Protein AF-Q8E9S9-F1 (afdb_monomer_lite)

Radius of gyration: 15.47 Å; chains: 1; bounding box: 50×34×35 Å

pLDDT: mean 82.13, std 14.07, range [38.91, 96.0]

Sequence (155 aa):
MRRSSPEPREGYDWKLWIDEMDQEGDRRVFLFYAQKNDDVDAAELRFLCLASEGEVYAAVRVVDDNLYNEVDLSSQNEKLTLKASSSDRMVSSEPFTSNSTFMQDFAKSGWLQLNVTQNMEGISDGFMVEMAISTPEGMQAIADFVNNCNPGDMK

Organism: Shewanella oneidensis (strain ATCC 700550 / JCM 31522 / CIP 106686 / LMG 19005 / NCIMB 14063 / MR-1) (NCBI:txid211586)

Foldseek 3Di:
DFDAADDADPQKFWDWDWDCDPPDRFIKIKIFIDGPPDDPVPGQWIWIARLVVLWIKIKGAQPDPQQQQWKWKDFGHDIFIWGDDPDHRMTMGDIDHLPDPRNVSCLVRQKIKIWTFRPDPPDTDIDIDIHHHPDPNRSVNSVVRSQSSPNVNPD

Structure (mmCIF, N/CA/C/O backbone):
data_AF-Q8E9S9-F1
#
_entry.id   AF-Q8E9S9-F1
#
loop_
_atom_site.group_PDB
_atom_site.id
_atom_site.type_symbol
_atom_site.label_atom_id
_atom_site.label_alt_id
_atom_site.label_comp_id
_atom_site.label_asym_id
_atom_site.label_entity_id
_atom_site.label_seq_id
_atom_site.pdbx_PDB_ins_code
_atom_site.Cartn_x
_atom_site.Cartn_y
_atom_site.Cartn_z
_atom_site.occupancy
_atom_site.B_iso_or_equiv
_atom_site.auth_seq_id
_atom_site.auth_comp_id
_atom_site.auth_asym_id
_atom_site.auth_atom_id
_atom_site.pdbx_PDB_model_num
ATOM 1 N N . MET A 1 1 ? 17.148 7.618 11.908 1.00 45.72 1 MET A N 1
ATOM 2 C CA . MET A 1 1 ? 16.680 8.958 11.487 1.00 45.72 1 MET A CA 1
ATOM 3 C C . MET A 1 1 ? 15.298 8.765 10.889 1.00 45.72 1 MET A C 1
ATOM 5 O O . MET A 1 1 ? 15.174 7.869 10.069 1.00 45.72 1 MET A O 1
ATOM 9 N N . ARG A 1 2 ? 14.267 9.507 11.321 1.00 54.16 2 ARG A N 1
ATOM 10 C CA . ARG A 1 2 ? 12.955 9.449 10.650 1.00 54.16 2 ARG A CA 1
ATOM 11 C C . ARG A 1 2 ? 13.119 10.055 9.258 1.00 54.16 2 ARG A C 1
ATOM 13 O O . ARG A 1 2 ? 13.607 11.180 9.161 1.00 54.16 2 ARG A O 1
ATOM 20 N N . ARG A 1 3 ? 12.785 9.303 8.213 1.00 66.31 3 ARG A N 1
ATOM 21 C CA . ARG A 1 3 ? 12.800 9.812 6.840 1.00 66.31 3 ARG A CA 1
ATOM 22 C C . ARG A 1 3 ? 11.634 10.793 6.690 1.00 66.31 3 ARG A C 1
ATOM 24 O O . ARG A 1 3 ? 10.561 10.560 7.243 1.00 66.31 3 ARG A O 1
ATOM 31 N N . SER A 1 4 ? 11.862 11.924 6.032 1.00 74.75 4 SER A N 1
ATOM 32 C CA . SER A 1 4 ? 10.776 12.843 5.685 1.00 74.75 4 SER A CA 1
ATOM 33 C C . SER A 1 4 ? 9.880 12.197 4.632 1.00 74.75 4 SER A C 1
ATOM 35 O O . SER A 1 4 ? 10.370 11.404 3.830 1.00 74.75 4 SER A O 1
ATOM 37 N N . SER A 1 5 ? 8.588 12.540 4.639 1.00 83.19 5 SER A N 1
ATOM 38 C CA . SER A 1 5 ? 7.682 12.149 3.554 1.00 83.19 5 SER A CA 1
ATOM 39 C C . SER A 1 5 ? 8.272 12.591 2.212 1.00 83.19 5 SER A C 1
ATOM 41 O O . SER A 1 5 ? 8.770 13.721 2.143 1.00 83.19 5 SER A O 1
ATOM 43 N N . PRO A 1 6 ? 8.227 11.743 1.173 1.00 89.69 6 PRO A N 1
ATOM 44 C CA . PRO A 1 6 ? 8.573 12.164 -0.175 1.00 89.69 6 PRO A CA 1
ATOM 45 C C . PRO A 1 6 ? 7.582 13.219 -0.682 1.00 89.69 6 PRO A C 1
ATOM 47 O O . PRO A 1 6 ? 6.483 13.373 -0.132 1.00 89.69 6 PRO A O 1
ATOM 50 N N . GLU A 1 7 ? 7.983 13.959 -1.716 1.00 91.31 7 GLU A N 1
ATOM 51 C CA . GLU A 1 7 ? 7.080 14.882 -2.404 1.00 91.31 7 GLU A CA 1
ATOM 52 C C . GLU A 1 7 ? 6.001 14.084 -3.156 1.00 91.31 7 GLU A C 1
ATOM 54 O O . GLU A 1 7 ? 6.330 13.103 -3.831 1.00 91.31 7 GLU A O 1
ATOM 59 N N . PRO A 1 8 ? 4.716 14.466 -3.058 1.00 91.75 8 PRO A N 1
ATOM 60 C CA . PRO A 1 8 ? 3.658 13.767 -3.774 1.00 91.75 8 PRO A CA 1
ATOM 61 C C . PRO A 1 8 ? 3.823 13.897 -5.291 1.00 91.75 8 PRO A C 1
ATOM 63 O O . PRO A 1 8 ? 4.175 14.958 -5.813 1.00 91.75 8 PRO A O 1
ATOM 66 N N . ARG A 1 9 ? 3.542 12.814 -6.021 1.00 90.50 9 ARG A N 1
ATOM 67 C CA . ARG A 1 9 ? 3.612 12.805 -7.486 1.00 90.50 9 ARG A CA 1
ATOM 68 C C . ARG A 1 9 ? 2.361 13.467 -8.062 1.00 90.50 9 ARG A C 1
ATOM 70 O O . ARG A 1 9 ? 1.246 13.048 -7.764 1.00 90.50 9 ARG A O 1
ATOM 77 N N . GLU A 1 10 ? 2.545 14.456 -8.936 1.00 89.44 10 GLU A N 1
ATOM 78 C CA . GLU A 1 10 ? 1.432 15.187 -9.551 1.00 89.44 10 GLU A CA 1
ATOM 79 C C . GLU A 1 10 ? 0.410 14.238 -10.200 1.00 89.44 10 GLU A C 1
ATOM 81 O O . GLU A 1 10 ? 0.757 13.377 -11.010 1.00 89.44 10 GLU A O 1
ATOM 86 N N . GLY A 1 11 ? -0.862 14.406 -9.830 1.00 89.50 11 GLY A N 1
ATOM 87 C CA . GLY A 1 11 ? -1.989 13.657 -10.386 1.00 89.50 11 GLY A CA 1
ATOM 88 C C . GLY A 1 11 ? -2.225 12.266 -9.789 1.00 89.50 11 GLY A C 1
ATOM 89 O O . GLY A 1 11 ? -3.275 11.690 -10.081 1.00 89.50 11 GLY A O 1
ATOM 90 N N . TYR A 1 12 ? -1.312 11.756 -8.956 1.00 92.12 12 TYR A N 1
ATOM 91 C CA . TYR A 1 12 ? -1.437 10.465 -8.277 1.00 92.12 12 TYR A CA 1
ATOM 92 C C . TYR A 1 12 ? -1.915 10.626 -6.835 1.00 92.12 12 TYR A C 1
ATOM 94 O O . TYR A 1 12 ? -1.522 11.564 -6.137 1.00 92.12 12 TYR A O 1
ATOM 102 N N . ASP A 1 13 ? -2.732 9.677 -6.383 1.00 94.44 13 ASP A N 1
ATOM 103 C CA . ASP A 1 13 ? -3.095 9.559 -4.975 1.00 94.44 13 ASP A CA 1
ATOM 104 C C . ASP A 1 13 ? -3.540 8.139 -4.602 1.00 94.44 13 ASP A C 1
ATOM 106 O O . ASP A 1 13 ? -3.723 7.273 -5.465 1.00 94.44 13 ASP A O 1
ATOM 110 N N . TRP A 1 14 ? -3.739 7.921 -3.303 1.00 95.00 14 TRP A N 1
ATOM 111 C CA . TRP A 1 14 ? -4.374 6.729 -2.759 1.00 95.00 14 TRP A CA 1
ATOM 112 C C . TRP A 1 14 ? -5.882 6.753 -2.988 1.00 95.00 14 TRP A C 1
ATOM 114 O O . TRP A 1 14 ? -6.559 7.754 -2.755 1.00 95.00 14 TRP A O 1
ATOM 124 N N . LYS A 1 15 ? -6.418 5.622 -3.431 1.00 95.25 15 LYS A N 1
ATOM 125 C CA . LYS A 1 15 ? -7.834 5.439 -3.736 1.00 95.25 15 LYS A CA 1
ATOM 126 C C . LYS A 1 15 ? -8.354 4.163 -3.105 1.00 95.25 15 LYS A C 1
ATOM 128 O O . LYS A 1 15 ? -7.648 3.159 -3.059 1.00 95.25 15 LYS A O 1
ATOM 133 N N . LEU A 1 16 ? -9.611 4.212 -2.677 1.00 94.12 16 LEU A N 1
ATOM 134 C CA . LEU A 1 16 ? -10.340 3.070 -2.150 1.00 94.12 16 LEU A CA 1
ATOM 135 C C . LEU A 1 16 ? -11.362 2.592 -3.182 1.00 94.12 16 LEU A C 1
ATOM 137 O O . LEU A 1 16 ? -12.102 3.397 -3.750 1.00 94.12 16 LEU A O 1
ATOM 141 N N . TRP A 1 17 ? -11.440 1.285 -3.379 1.00 93.56 17 TRP A N 1
ATOM 142 C CA . TRP A 1 17 ? -12.547 0.641 -4.072 1.00 93.56 17 TRP A CA 1
ATOM 143 C C . TRP A 1 17 ? -13.036 -0.543 -3.244 1.00 93.56 17 TRP A C 1
ATOM 145 O O . TRP A 1 17 ? -12.244 -1.258 -2.637 1.00 93.56 17 TRP A O 1
ATOM 155 N N . ILE A 1 18 ? -14.350 -0.718 -3.182 1.00 90.75 18 ILE A N 1
ATOM 156 C CA . ILE A 1 18 ? -14.987 -1.783 -2.416 1.00 90.75 18 ILE A CA 1
ATOM 157 C C . ILE A 1 18 ? -15.859 -2.567 -3.382 1.00 90.75 18 ILE A C 1
ATOM 159 O O . ILE A 1 18 ? -16.743 -1.995 -4.019 1.00 90.75 18 ILE A O 1
ATOM 163 N N . ASP A 1 19 ? -15.590 -3.862 -3.466 1.00 88.75 19 ASP A N 1
ATOM 164 C CA . ASP A 1 19 ? -16.397 -4.822 -4.202 1.00 88.75 19 ASP A CA 1
ATOM 165 C C . ASP A 1 19 ? -17.272 -5.582 -3.201 1.00 88.75 19 ASP A C 1
ATOM 167 O O . ASP A 1 19 ? -16.786 -6.361 -2.369 1.00 88.75 19 ASP A O 1
ATOM 171 N N . GLU A 1 20 ? -18.566 -5.275 -3.227 1.00 80.31 20 GLU A N 1
ATOM 172 C CA . GLU A 1 20 ? -19.578 -5.917 -2.395 1.00 80.31 20 GLU A CA 1
ATOM 173 C C . GLU A 1 20 ? -20.168 -7.081 -3.196 1.00 80.31 20 GLU A C 1
ATOM 175 O O . GLU A 1 20 ? -21.042 -6.897 -4.041 1.00 80.31 20 GLU A O 1
ATOM 180 N N . MET A 1 21 ? -19.649 -8.293 -2.971 1.00 70.25 21 MET A N 1
ATOM 181 C CA . MET A 1 21 ? -20.155 -9.484 -3.649 1.00 70.25 21 MET A CA 1
ATOM 182 C C . MET A 1 21 ? -21.458 -9.966 -2.988 1.00 70.25 21 MET A C 1
ATOM 184 O O . MET A 1 21 ? -21.468 -10.399 -1.836 1.00 70.25 21 MET A O 1
ATOM 188 N N . ASP A 1 22 ? -22.555 -9.947 -3.752 1.00 55.78 22 ASP A N 1
ATOM 189 C CA . ASP A 1 22 ? -23.931 -10.204 -3.287 1.00 55.78 22 ASP A CA 1
ATOM 190 C C . ASP A 1 22 ? -24.201 -11.602 -2.684 1.00 55.78 22 ASP A C 1
ATOM 192 O O . ASP A 1 22 ? -25.256 -11.801 -2.080 1.00 55.78 22 ASP A O 1
ATOM 196 N N . GLN A 1 23 ? -23.323 -12.602 -2.859 1.00 53.94 23 GLN A N 1
ATOM 197 C CA . GLN A 1 23 ? -23.687 -14.007 -2.590 1.00 53.94 23 GLN A CA 1
ATOM 198 C C . GLN A 1 23 ? -23.010 -14.687 -1.395 1.00 53.94 23 GLN A C 1
ATOM 200 O O . GLN A 1 23 ? -23.553 -15.679 -0.913 1.00 53.94 23 GLN A O 1
ATOM 205 N N . GLU A 1 24 ? -21.896 -14.175 -0.867 1.00 55.28 24 GLU A N 1
ATOM 206 C CA . GLU A 1 24 ? -21.141 -14.889 0.187 1.00 55.28 24 GLU A CA 1
ATOM 207 C C . GLU A 1 24 ? -20.800 -14.026 1.408 1.00 55.28 24 GLU A C 1
ATOM 209 O O . GLU A 1 24 ? -20.256 -14.525 2.387 1.00 55.28 24 GLU A O 1
ATOM 214 N N . GLY A 1 25 ? -21.160 -12.737 1.399 1.00 57.84 25 GLY A N 1
ATOM 215 C CA . GLY A 1 25 ? -20.778 -11.809 2.471 1.00 57.84 25 GLY A CA 1
ATOM 216 C C . GLY A 1 25 ? -19.286 -11.455 2.470 1.00 57.84 25 GLY A C 1
ATOM 217 O O . GLY A 1 25 ? -18.844 -10.677 3.316 1.00 57.84 25 GLY A O 1
ATOM 218 N N . ASP A 1 26 ? -18.528 -11.972 1.502 1.00 70.56 26 ASP A N 1
ATOM 219 C CA . ASP A 1 26 ? -17.130 -11.639 1.289 1.00 70.56 26 ASP A CA 1
ATOM 220 C C . ASP A 1 26 ? -17.020 -10.284 0.600 1.00 70.56 26 ASP A C 1
ATOM 222 O O . ASP A 1 26 ? -17.232 -10.116 -0.602 1.00 70.56 26 ASP A O 1
ATOM 226 N N . ARG A 1 27 ? -16.686 -9.286 1.410 1.00 82.88 27 ARG A N 1
ATOM 227 C CA . ARG A 1 27 ? -16.401 -7.933 0.956 1.00 82.88 27 ARG A CA 1
ATOM 228 C C . ARG A 1 27 ? -14.914 -7.810 0.658 1.00 82.88 27 ARG A C 1
ATOM 230 O O . ARG A 1 27 ? -14.086 -8.017 1.549 1.00 82.88 27 ARG A O 1
ATOM 237 N N . ARG A 1 28 ? -14.577 -7.440 -0.578 1.00 89.81 28 ARG A N 1
ATOM 238 C CA . ARG A 1 28 ? -13.190 -7.184 -0.985 1.00 89.81 28 ARG A CA 1
ATOM 239 C C . ARG A 1 28 ? -12.935 -5.692 -0.973 1.00 89.81 28 ARG A C 1
ATOM 241 O O . ARG A 1 28 ? -13.636 -4.920 -1.625 1.00 89.81 28 ARG A O 1
ATOM 248 N N . VAL A 1 29 ? -11.927 -5.287 -0.222 1.00 92.62 29 VAL A N 1
ATOM 249 C CA . VAL A 1 29 ? -11.546 -3.885 -0.075 1.00 92.62 29 VAL A CA 1
ATOM 250 C C . VAL A 1 29 ? -10.198 -3.707 -0.750 1.00 92.62 29 VAL A C 1
ATOM 252 O O . VAL A 1 29 ? -9.248 -4.427 -0.447 1.00 92.62 29 VAL A O 1
ATOM 255 N N . PHE A 1 30 ? -10.119 -2.755 -1.669 1.00 94.31 30 PHE A N 1
ATOM 256 C CA . PHE A 1 30 ? -8.919 -2.443 -2.424 1.00 94.31 30 PHE A CA 1
ATOM 257 C C . PHE A 1 30 ? -8.443 -1.036 -2.092 1.00 94.31 30 PHE A C 1
ATOM 259 O O . PHE A 1 30 ? -9.207 -0.079 -2.200 1.00 94.31 30 PHE A O 1
ATOM 266 N N . LEU A 1 31 ? -7.167 -0.908 -1.747 1.00 96.00 31 LEU A N 1
ATOM 267 C CA . LEU A 1 31 ? -6.469 0.371 -1.646 1.00 96.00 31 LEU A CA 1
ATOM 268 C C . LEU A 1 31 ? -5.355 0.393 -2.684 1.00 96.00 31 LEU A C 1
ATOM 270 O O . LEU A 1 31 ? -4.509 -0.495 -2.697 1.00 96.00 31 LEU A O 1
ATOM 274 N N . PHE A 1 32 ? -5.339 1.389 -3.558 1.00 95.00 32 PHE A N 1
ATOM 275 C CA . PHE A 1 32 ? -4.403 1.428 -4.679 1.00 95.00 32 PHE A CA 1
ATOM 276 C C . PHE A 1 32 ? -3.905 2.844 -4.950 1.00 95.00 32 PHE A C 1
ATOM 278 O O . PHE A 1 32 ? -4.587 3.821 -4.643 1.00 95.00 32 PHE A O 1
ATOM 285 N N . TYR A 1 33 ? -2.698 2.944 -5.505 1.00 92.81 33 TYR A N 1
ATOM 286 C CA . TYR A 1 33 ? -2.070 4.216 -5.856 1.00 92.81 33 TYR A CA 1
ATOM 287 C C . TYR A 1 33 ? -2.130 4.418 -7.367 1.00 92.81 33 TYR A C 1
ATOM 289 O O . TYR A 1 33 ? -1.525 3.651 -8.120 1.00 92.81 33 TYR A O 1
ATOM 297 N N . ALA A 1 34 ? -2.881 5.419 -7.824 1.00 91.06 34 ALA A N 1
ATOM 298 C CA . ALA A 1 34 ? -3.115 5.620 -9.253 1.00 91.06 34 ALA A CA 1
ATOM 299 C C . ALA A 1 34 ? -3.478 7.071 -9.591 1.00 91.06 34 ALA A C 1
ATOM 301 O O . ALA A 1 34 ? -3.758 7.879 -8.698 1.00 91.06 34 ALA A O 1
ATOM 302 N N . GLN A 1 35 ? -3.498 7.415 -10.884 1.00 90.44 35 GLN A N 1
ATOM 303 C CA . GLN A 1 35 ? -3.951 8.741 -11.297 1.00 90.44 35 GLN A CA 1
ATOM 304 C C . GLN A 1 35 ? -5.454 8.901 -11.099 1.00 90.44 35 GLN A C 1
ATOM 306 O O . GLN A 1 35 ? -6.207 7.928 -11.049 1.00 90.44 35 GLN A O 1
ATOM 311 N N . LYS A 1 36 ? -5.930 10.150 -11.055 1.00 79.44 36 LYS A N 1
ATOM 312 C CA . LYS A 1 36 ? -7.350 10.491 -10.851 1.00 79.44 36 LYS A CA 1
ATOM 313 C C . LYS A 1 36 ? -8.339 9.701 -11.725 1.00 79.44 36 LYS A C 1
ATOM 315 O O . LYS A 1 36 ? -9.402 9.352 -11.218 1.00 79.44 36 LYS A O 1
ATOM 320 N N . ASN A 1 37 ? -7.991 9.370 -12.968 1.00 81.12 37 ASN A N 1
ATOM 321 C CA . ASN A 1 37 ? -8.888 8.680 -13.906 1.00 81.12 37 ASN A CA 1
ATOM 322 C C . ASN A 1 37 ? -8.606 7.177 -14.072 1.00 81.12 37 ASN A C 1
ATOM 324 O O . ASN A 1 37 ? -9.323 6.523 -14.822 1.00 81.12 37 ASN A O 1
ATOM 328 N N . ASP A 1 38 ? -7.598 6.645 -13.383 1.00 86.06 38 ASP A N 1
ATOM 329 C CA . ASP A 1 38 ? -7.256 5.224 -13.429 1.00 86.06 38 ASP A CA 1
ATOM 330 C C . ASP A 1 38 ? -8.188 4.408 -12.519 1.00 86.06 38 ASP A C 1
ATOM 332 O O . 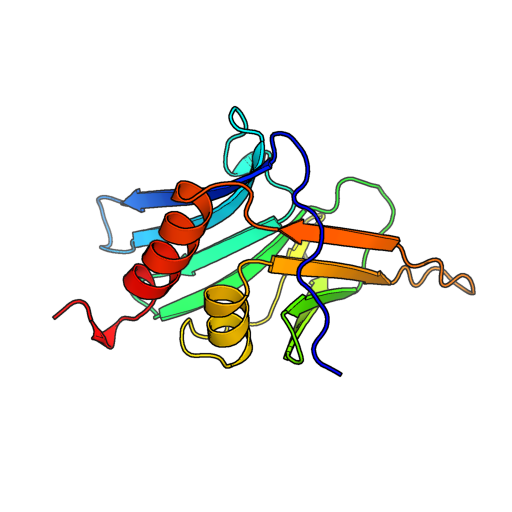ASP A 1 38 ? -8.613 4.884 -11.451 1.00 86.06 38 ASP A O 1
ATOM 336 N N . ASP A 1 39 ? -8.480 3.180 -12.948 1.00 82.12 39 ASP A N 1
ATOM 337 C CA . ASP A 1 39 ? -9.180 2.160 -12.170 1.00 82.12 39 ASP A CA 1
ATOM 338 C C . ASP A 1 39 ? -8.199 1.260 -11.390 1.00 82.12 39 ASP A C 1
ATOM 340 O O . ASP A 1 39 ? -6.981 1.457 -11.402 1.00 82.12 39 ASP A O 1
ATOM 344 N N . VAL A 1 40 ? -8.745 0.283 -10.661 1.00 79.06 40 VAL A N 1
ATOM 345 C CA . VAL A 1 40 ? -7.963 -0.648 -9.833 1.00 79.06 40 VAL A CA 1
ATOM 346 C C . VAL A 1 40 ? -7.056 -1.574 -10.660 1.00 79.06 40 VAL A C 1
ATOM 348 O O . VAL A 1 40 ? -6.023 -2.020 -10.158 1.00 79.06 40 VAL A O 1
ATOM 351 N N . ASP A 1 41 ? -7.402 -1.849 -11.921 1.00 80.56 41 ASP A N 1
ATOM 352 C CA . ASP A 1 41 ? -6.660 -2.762 -12.803 1.00 80.56 41 ASP A CA 1
ATOM 353 C C . ASP A 1 41 ? -5.473 -2.073 -13.494 1.00 80.56 41 ASP A C 1
ATOM 355 O O . ASP A 1 41 ? -4.480 -2.719 -13.864 1.00 80.56 41 ASP A O 1
ATOM 359 N N . ALA A 1 42 ? -5.554 -0.751 -13.642 1.00 79.31 42 ALA A N 1
ATOM 360 C CA . ALA A 1 42 ? -4.463 0.097 -14.104 1.00 79.31 42 ALA A CA 1
ATOM 361 C C . ALA A 1 42 ? -3.407 0.380 -13.018 1.00 79.31 42 ALA A C 1
ATOM 363 O O . ALA A 1 42 ? -2.299 0.804 -13.350 1.00 79.31 42 ALA A O 1
ATOM 364 N N . ALA A 1 43 ? -3.716 0.141 -11.739 1.00 80.69 43 ALA A N 1
ATOM 365 C CA . ALA A 1 43 ? -2.818 0.468 -10.636 1.00 80.69 43 ALA A CA 1
ATOM 366 C C . ALA A 1 43 ? -1.557 -0.417 -10.600 1.00 80.69 43 ALA A C 1
ATOM 368 O O . ALA A 1 43 ? -1.618 -1.643 -10.714 1.00 80.69 43 ALA A O 1
ATOM 369 N N . GLU A 1 44 ? -0.400 0.213 -10.376 1.00 79.69 44 GLU A N 1
ATOM 370 C CA . GLU A 1 44 ? 0.886 -0.485 -10.232 1.00 79.69 44 GLU A CA 1
ATOM 371 C C . GLU A 1 44 ? 0.996 -1.209 -8.883 1.00 79.69 44 GLU A C 1
ATOM 373 O O . GLU A 1 44 ? 1.500 -2.328 -8.829 1.00 79.69 44 GLU A O 1
ATOM 378 N N . LEU A 1 45 ? 0.493 -0.596 -7.806 1.00 87.50 45 LEU A N 1
ATOM 379 C CA . LEU A 1 45 ? 0.459 -1.149 -6.451 1.00 87.50 45 LEU A CA 1
ATOM 380 C C . LEU A 1 45 ? -0.979 -1.172 -5.933 1.00 87.50 45 LEU A C 1
ATOM 382 O O . LEU A 1 45 ? -1.68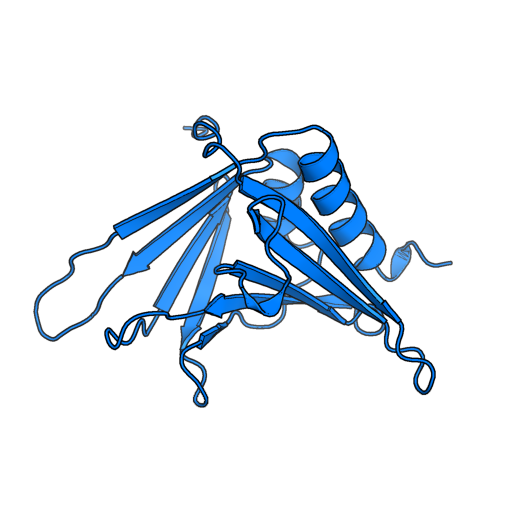2 -0.156 -5.976 1.00 87.50 45 LEU A O 1
ATOM 386 N N . ARG A 1 46 ? -1.372 -2.313 -5.363 1.00 91.62 46 ARG A N 1
ATOM 387 C CA . ARG A 1 46 ? -2.648 -2.486 -4.668 1.00 91.62 46 ARG A CA 1
ATOM 388 C C . ARG A 1 46 ? -2.495 -3.293 -3.385 1.00 91.62 46 ARG A C 1
ATOM 390 O O . ARG A 1 46 ? -1.721 -4.244 -3.319 1.00 91.62 46 ARG A O 1
ATOM 397 N N . PHE A 1 47 ? -3.300 -2.944 -2.398 1.00 93.75 47 PHE A N 1
ATOM 398 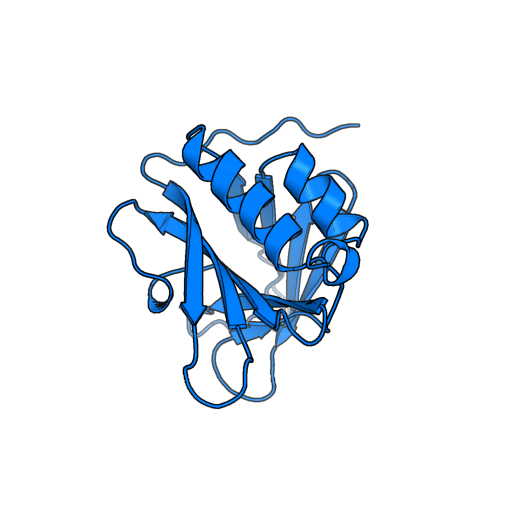C CA . PHE A 1 47 ? -3.614 -3.766 -1.247 1.00 93.75 47 PHE A CA 1
ATOM 399 C C . PHE A 1 47 ? -5.014 -4.333 -1.441 1.00 93.75 47 PHE A C 1
ATOM 401 O O . PHE A 1 47 ? -5.938 -3.585 -1.751 1.00 93.75 47 PHE A O 1
ATOM 408 N N . LEU A 1 48 ? -5.159 -5.640 -1.267 1.00 93.06 48 LEU A N 1
ATOM 409 C CA . LEU A 1 48 ? -6.435 -6.336 -1.184 1.00 93.06 48 LEU A CA 1
ATOM 410 C C . LEU A 1 48 ? -6.645 -6.758 0.258 1.00 93.06 48 LEU A C 1
ATOM 412 O O . LEU A 1 48 ? -5.728 -7.237 0.914 1.00 93.06 48 LEU A O 1
ATOM 416 N N . CYS A 1 49 ? -7.869 -6.621 0.720 1.00 91.50 49 CYS A N 1
ATOM 417 C CA . CYS A 1 49 ? -8.302 -7.104 2.003 1.00 91.50 49 CYS A CA 1
ATOM 418 C C . CYS A 1 49 ? -9.599 -7.886 1.850 1.00 91.50 49 CYS A C 1
ATOM 420 O O . CYS A 1 49 ? -10.561 -7.406 1.243 1.00 91.50 49 CYS A O 1
ATOM 422 N N . LEU A 1 50 ? -9.591 -9.099 2.392 1.00 87.38 50 LEU A N 1
ATOM 423 C CA . LEU A 1 50 ? -10.766 -9.952 2.499 1.00 87.38 50 LEU A CA 1
ATOM 424 C C . LEU A 1 50 ? -11.383 -9.674 3.870 1.00 87.38 50 LEU A C 1
ATOM 426 O O . LEU A 1 50 ? -10.886 -10.147 4.892 1.00 87.38 50 LEU A O 1
ATOM 430 N N . ALA A 1 51 ? -12.416 -8.825 3.914 1.00 76.31 51 ALA A N 1
ATOM 431 C CA . ALA A 1 51 ? -12.909 -8.253 5.172 1.00 76.31 51 ALA A CA 1
ATOM 432 C C . ALA A 1 51 ? -13.407 -9.315 6.172 1.00 76.31 51 ALA A C 1
ATOM 434 O O . ALA A 1 51 ? -13.296 -9.121 7.382 1.00 76.31 51 ALA A O 1
ATOM 435 N N . SER A 1 52 ? -13.916 -10.444 5.672 1.00 74.19 52 SER A N 1
ATOM 436 C CA . SER A 1 52 ? -14.351 -11.597 6.468 1.00 74.19 52 SER A CA 1
ATOM 437 C C . SER A 1 52 ? -13.199 -12.304 7.192 1.00 74.19 52 SER A C 1
ATOM 439 O O . SER A 1 52 ? -13.398 -12.833 8.286 1.00 74.19 52 SER A O 1
ATOM 441 N N . GLU A 1 53 ? -11.992 -12.269 6.626 1.00 79.31 53 GLU A N 1
ATOM 442 C CA . GLU A 1 53 ? -10.797 -12.937 7.157 1.00 79.31 53 GLU A CA 1
ATOM 443 C C . GLU A 1 53 ? -9.881 -11.967 7.922 1.00 79.31 53 GLU A C 1
ATOM 445 O O . GLU A 1 53 ? -9.088 -12.381 8.767 1.00 79.31 53 GLU A O 1
ATOM 450 N N . GLY A 1 54 ? -10.000 -10.658 7.665 1.00 81.12 54 GLY A N 1
ATOM 451 C CA . GLY A 1 54 ? -9.107 -9.636 8.226 1.00 81.12 54 GLY A CA 1
ATOM 452 C C . GLY A 1 54 ? -7.677 -9.717 7.680 1.00 81.12 54 GLY A C 1
ATOM 453 O O . GLY A 1 54 ? -6.759 -9.110 8.243 1.00 81.12 54 GLY A O 1
ATOM 454 N N . GLU A 1 55 ? -7.491 -10.474 6.600 1.00 90.12 55 GLU A N 1
ATOM 455 C CA . GLU A 1 55 ? -6.221 -10.652 5.915 1.00 90.12 55 GLU A CA 1
ATOM 456 C C . GLU A 1 55 ? -6.053 -9.603 4.819 1.00 90.12 55 GLU A C 1
ATOM 458 O O . GLU A 1 55 ? -6.945 -9.347 4.008 1.00 90.12 55 GLU A O 1
ATOM 463 N N . VAL A 1 56 ? -4.872 -8.999 4.813 1.00 92.50 56 VAL A N 1
ATOM 464 C CA . VAL A 1 56 ? -4.406 -8.010 3.856 1.00 92.50 56 VAL A CA 1
ATOM 465 C C . VAL A 1 56 ? -3.275 -8.619 3.038 1.00 92.50 56 VAL A C 1
ATOM 467 O O . VAL A 1 56 ? -2.352 -9.235 3.570 1.00 92.50 56 VAL A O 1
ATOM 470 N N . TYR A 1 57 ? -3.332 -8.379 1.737 1.00 93.25 57 TYR A N 1
ATOM 471 C CA . TYR A 1 57 ? -2.359 -8.798 0.745 1.00 93.25 57 TYR A CA 1
ATOM 472 C C . TYR A 1 57 ? -1.888 -7.565 -0.017 1.00 93.25 57 TYR A C 1
ATOM 474 O O . TYR A 1 57 ? -2.705 -6.815 -0.546 1.00 93.25 57 TYR A O 1
ATOM 482 N N . ALA A 1 58 ? -0.579 -7.350 -0.105 1.00 93.00 58 ALA A N 1
ATOM 483 C CA . ALA A 1 58 ? -0.002 -6.335 -0.981 1.00 93.00 58 ALA A CA 1
ATOM 484 C C . ALA A 1 58 ? 0.423 -6.991 -2.292 1.00 93.00 58 ALA A C 1
ATOM 486 O O . ALA A 1 58 ? 1.018 -8.068 -2.276 1.00 93.00 58 ALA A O 1
ATOM 487 N N . ALA A 1 59 ? 0.155 -6.344 -3.421 1.00 89.62 59 ALA A N 1
ATOM 488 C CA . ALA A 1 59 ? 0.563 -6.841 -4.722 1.00 89.62 59 ALA A CA 1
ATOM 489 C C . ALA A 1 59 ? 0.996 -5.710 -5.654 1.00 89.62 59 ALA A C 1
ATOM 491 O O . ALA A 1 59 ? 0.356 -4.659 -5.719 1.00 89.62 59 ALA A O 1
ATOM 492 N N . VAL A 1 60 ? 2.067 -5.961 -6.405 1.00 86.25 60 VAL A N 1
ATOM 493 C CA . VAL A 1 60 ? 2.607 -5.040 -7.407 1.00 86.25 60 VAL A CA 1
ATOM 494 C C . VAL A 1 60 ? 2.565 -5.709 -8.770 1.00 86.25 60 VAL A C 1
ATOM 496 O O . VAL A 1 60 ? 3.012 -6.850 -8.935 1.00 86.25 60 VAL A O 1
ATOM 499 N N . ARG A 1 61 ? 2.033 -4.986 -9.754 1.00 79.88 61 ARG A N 1
ATOM 500 C CA . ARG A 1 61 ? 2.040 -5.406 -11.152 1.00 79.88 61 ARG A CA 1
ATOM 501 C C . ARG A 1 61 ? 3.425 -5.173 -11.750 1.00 79.88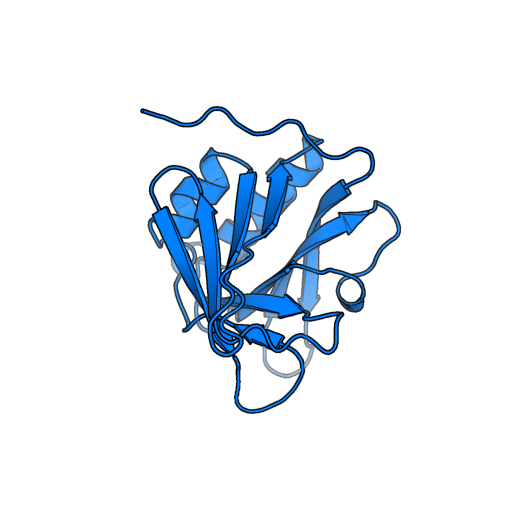 61 ARG A C 1
ATOM 503 O O . ARG A 1 61 ? 3.956 -4.068 -11.712 1.00 79.88 61 ARG A O 1
ATOM 510 N N . VAL A 1 62 ? 3.988 -6.212 -12.357 1.00 71.06 62 VAL A N 1
ATOM 511 C CA . VAL A 1 62 ? 5.262 -6.150 -13.078 1.00 71.06 62 VAL A CA 1
ATOM 512 C C . VAL A 1 62 ? 4.961 -5.842 -14.545 1.00 71.06 62 VAL A C 1
ATOM 514 O O . VAL A 1 62 ? 4.415 -6.673 -15.270 1.00 71.06 62 VAL A O 1
ATOM 517 N N . VAL A 1 63 ? 5.228 -4.605 -14.968 1.00 59.56 63 VAL A N 1
ATOM 518 C CA . VAL A 1 63 ? 4.846 -4.113 -16.308 1.00 59.56 63 VAL A CA 1
ATOM 519 C C . VAL A 1 63 ? 5.872 -4.503 -17.384 1.00 59.56 63 VAL A C 1
ATOM 521 O O . VAL A 1 63 ? 5.521 -4.573 -18.559 1.00 59.56 63 VAL A O 1
ATOM 524 N N . ASP A 1 64 ? 7.104 -4.831 -16.992 1.00 60.91 64 ASP A N 1
ATOM 525 C CA . ASP A 1 64 ? 8.214 -5.115 -17.907 1.00 60.91 64 ASP A CA 1
ATOM 526 C C . ASP A 1 64 ? 8.636 -6.598 -17.875 1.00 60.91 64 ASP A C 1
ATOM 528 O O . ASP A 1 64 ? 8.408 -7.290 -16.883 1.00 60.91 64 ASP A O 1
ATOM 532 N N . ASP A 1 65 ? 9.279 -7.101 -18.935 1.00 53.91 65 ASP A N 1
ATOM 533 C CA . ASP A 1 65 ? 9.771 -8.499 -19.013 1.00 53.91 65 ASP A CA 1
ATOM 534 C C . ASP A 1 65 ? 10.939 -8.781 -18.036 1.00 53.91 65 ASP A C 1
ATOM 536 O O . ASP A 1 65 ? 11.421 -9.910 -17.907 1.00 53.91 65 ASP A O 1
ATOM 540 N N . ASN A 1 66 ? 11.375 -7.754 -17.306 1.00 54.09 66 ASN A N 1
ATOM 541 C CA . ASN A 1 66 ? 12.308 -7.865 -16.200 1.00 54.09 66 ASN A CA 1
ATOM 542 C C . ASN A 1 66 ? 11.600 -8.466 -14.979 1.00 54.09 66 ASN A C 1
ATOM 544 O O . ASN A 1 66 ? 10.946 -7.771 -14.204 1.00 54.09 66 ASN A O 1
ATOM 548 N N . LEU A 1 67 ? 11.748 -9.782 -14.825 1.00 55.91 67 LEU A N 1
ATOM 549 C CA . LEU A 1 67 ? 11.277 -10.576 -13.690 1.00 55.91 67 LEU A CA 1
ATOM 550 C C . LEU A 1 67 ? 11.780 -9.985 -12.361 1.00 55.91 67 LEU A C 1
ATOM 552 O O . LEU A 1 67 ? 12.921 -10.215 -11.953 1.00 55.91 67 LEU A O 1
ATOM 556 N N . TYR A 1 68 ? 10.935 -9.228 -11.661 1.00 65.50 68 TYR A N 1
ATOM 557 C CA . TYR A 1 68 ? 11.189 -8.899 -10.262 1.00 65.50 68 TYR A CA 1
ATOM 558 C C . TYR A 1 68 ? 10.908 -10.150 -9.434 1.00 65.50 68 TYR A C 1
ATOM 560 O O . TYR A 1 68 ? 9.762 -10.558 -9.276 1.00 65.50 68 TYR A O 1
ATOM 568 N N . ASN A 1 69 ? 11.961 -10.779 -8.920 1.00 73.25 69 ASN A N 1
ATOM 569 C CA . ASN A 1 69 ? 11.802 -11.927 -8.026 1.00 73.25 69 ASN A CA 1
ATOM 570 C C . ASN A 1 69 ? 11.365 -11.486 -6.624 1.00 73.25 69 ASN A C 1
ATOM 572 O O . ASN A 1 69 ? 10.697 -12.237 -5.914 1.00 73.25 69 ASN A O 1
ATOM 576 N N . GLU A 1 70 ? 11.747 -10.268 -6.236 1.00 81.19 70 GLU A N 1
ATOM 577 C CA . GLU A 1 70 ? 11.480 -9.699 -4.926 1.00 81.19 70 GLU A CA 1
ATOM 578 C C . GLU A 1 70 ? 11.409 -8.168 -5.009 1.00 81.19 70 GLU A C 1
ATOM 580 O O . GLU A 1 70 ? 12.179 -7.530 -5.734 1.00 81.19 70 GLU A O 1
ATOM 585 N N . VAL A 1 71 ? 10.476 -7.581 -4.265 1.00 86.69 71 VAL A N 1
ATOM 586 C CA . VAL A 1 71 ? 10.300 -6.134 -4.128 1.00 86.69 71 VAL A CA 1
ATOM 587 C C . VAL A 1 71 ? 10.046 -5.811 -2.665 1.00 86.69 71 VAL A C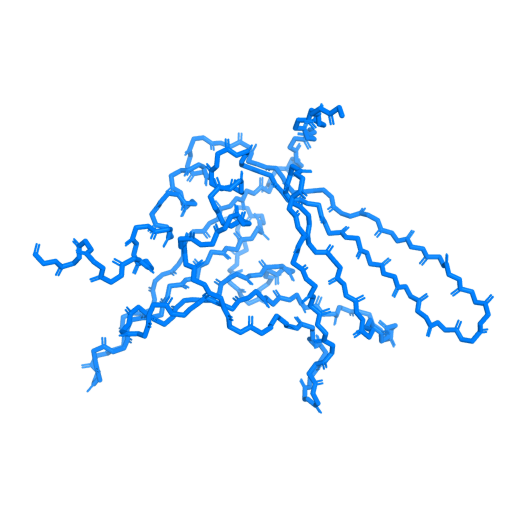 1
ATOM 589 O O . VAL A 1 71 ? 9.247 -6.474 -2.012 1.00 86.69 71 VAL A O 1
ATOM 592 N N . ASP A 1 72 ? 10.686 -4.768 -2.151 1.00 91.25 72 ASP A N 1
ATOM 593 C CA . ASP A 1 72 ? 10.455 -4.289 -0.792 1.00 91.25 72 ASP A CA 1
ATOM 594 C C . ASP A 1 72 ? 9.571 -3.038 -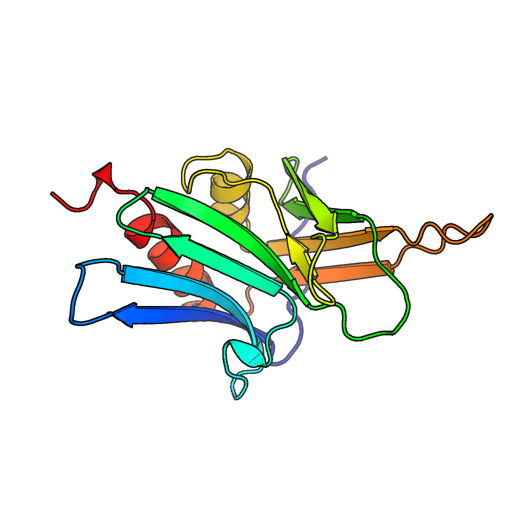0.813 1.00 91.25 72 ASP A C 1
ATOM 596 O O . ASP A 1 72 ? 9.932 -2.020 -1.406 1.00 91.25 72 ASP A O 1
ATOM 600 N N . LEU A 1 73 ? 8.434 -3.091 -0.122 1.00 92.50 73 LEU A N 1
ATOM 601 C CA . LEU A 1 73 ? 7.670 -1.909 0.261 1.00 92.50 73 LEU A CA 1
ATOM 602 C C . LEU A 1 73 ? 8.146 -1.434 1.630 1.00 92.50 73 LEU A C 1
ATOM 604 O O . LEU A 1 73 ? 8.176 -2.207 2.584 1.00 92.50 73 LEU A O 1
ATOM 608 N N . SER A 1 74 ? 8.461 -0.152 1.745 1.00 92.50 74 SER A N 1
ATOM 609 C CA . SER A 1 74 ? 8.901 0.457 2.997 1.00 92.50 74 SER A CA 1
ATOM 610 C C . SER A 1 74 ? 7.993 1.619 3.375 1.00 92.50 74 SER A C 1
ATOM 612 O O . SER A 1 74 ? 7.735 2.495 2.550 1.00 92.50 74 SER A O 1
ATOM 614 N N . SER A 1 75 ? 7.569 1.660 4.636 1.00 91.00 75 SER A N 1
ATOM 615 C CA . SER A 1 75 ? 6.979 2.843 5.271 1.00 91.00 75 SER A CA 1
ATOM 616 C C . SER A 1 75 ? 7.756 3.129 6.544 1.00 91.00 75 SER A C 1
ATOM 618 O O . SER A 1 75 ? 7.866 2.265 7.410 1.00 91.00 75 SER A O 1
ATOM 620 N N . GLN A 1 76 ? 8.291 4.341 6.682 1.00 88.19 76 GLN A N 1
ATOM 621 C CA . GLN A 1 76 ? 9.076 4.740 7.853 1.00 88.19 76 GLN A CA 1
ATOM 622 C C . GLN A 1 76 ? 10.234 3.767 8.159 1.00 88.19 76 GLN A C 1
ATOM 624 O O . GLN A 1 76 ? 11.248 3.804 7.462 1.00 88.19 76 GLN A O 1
ATOM 629 N N . ASN A 1 77 ? 10.109 2.946 9.212 1.00 87.12 77 ASN A N 1
ATOM 630 C CA . ASN A 1 77 ? 11.115 1.958 9.627 1.00 87.12 77 ASN A CA 1
ATOM 631 C C . ASN A 1 77 ? 10.681 0.512 9.347 1.00 87.12 77 ASN A C 1
ATOM 633 O O . ASN A 1 77 ? 11.445 -0.411 9.626 1.00 87.12 77 ASN A O 1
ATOM 637 N N . GLU A 1 78 ? 9.472 0.322 8.826 1.00 93.38 78 GLU A N 1
ATOM 638 C CA . GLU A 1 78 ? 8.889 -0.984 8.566 1.00 93.38 78 GLU A CA 1
ATOM 639 C C . GLU A 1 78 ? 9.041 -1.352 7.096 1.00 93.38 78 GLU A C 1
ATOM 641 O O . GLU A 1 78 ? 9.005 -0.497 6.203 1.00 93.38 78 GLU A O 1
ATOM 646 N N . LYS A 1 79 ? 9.194 -2.653 6.857 1.00 92.81 79 LYS A N 1
ATOM 647 C CA . LYS A 1 79 ? 9.407 -3.219 5.532 1.00 92.81 79 LYS A CA 1
ATOM 648 C C . LYS A 1 79 ? 8.501 -4.423 5.328 1.00 92.81 79 LYS A C 1
ATOM 650 O O . LYS A 1 79 ? 8.445 -5.303 6.184 1.00 92.81 79 LYS A O 1
ATOM 655 N N . LEU A 1 80 ? 7.852 -4.473 4.176 1.00 94.38 80 LEU A N 1
ATOM 656 C CA . LEU A 1 80 ? 7.077 -5.602 3.692 1.00 94.38 80 LEU A CA 1
ATOM 657 C C . LEU A 1 80 ? 7.708 -6.102 2.393 1.00 94.38 80 LEU A C 1
ATOM 659 O O . LEU A 1 80 ? 7.783 -5.369 1.410 1.00 94.38 80 LEU A O 1
ATOM 663 N N . THR A 1 81 ? 8.159 -7.351 2.392 1.00 92.00 81 THR A N 1
ATOM 664 C CA . THR A 1 81 ? 8.775 -7.978 1.219 1.00 92.00 81 THR A CA 1
ATOM 665 C C . THR A 1 81 ? 7.716 -8.722 0.411 1.00 92.00 81 THR A C 1
ATOM 667 O O . THR A 1 81 ? 6.995 -9.567 0.943 1.00 92.00 81 THR A O 1
ATOM 670 N N . LEU A 1 82 ? 7.633 -8.409 -0.878 1.00 90.56 82 LEU A N 1
ATOM 671 C CA . LEU A 1 82 ? 6.770 -9.042 -1.866 1.00 90.56 82 LEU A CA 1
ATOM 672 C C . LEU A 1 82 ? 7.636 -9.951 -2.728 1.00 90.56 82 LEU A C 1
ATOM 674 O O . LEU A 1 82 ? 8.714 -9.551 -3.167 1.00 90.56 82 LEU A O 1
ATOM 678 N N . LYS A 1 83 ? 7.162 -11.161 -2.995 1.00 87.44 83 LYS A N 1
ATOM 679 C CA . LYS A 1 83 ? 7.887 -12.157 -3.787 1.00 87.44 83 LYS A CA 1
ATOM 680 C C . LYS A 1 83 ? 7.091 -12.536 -5.016 1.00 87.44 83 LYS A C 1
ATOM 682 O O . LYS A 1 83 ? 5.863 -12.456 -5.012 1.00 87.44 83 LYS A O 1
ATOM 687 N N . ALA A 1 84 ? 7.800 -12.940 -6.063 1.00 79.75 84 ALA A N 1
ATOM 688 C CA . ALA A 1 84 ? 7.169 -13.462 -7.263 1.00 79.75 84 ALA A CA 1
ATOM 689 C C . ALA A 1 84 ? 6.248 -14.630 -6.905 1.00 79.75 84 ALA A C 1
ATOM 691 O O . ALA A 1 84 ? 6.652 -15.594 -6.249 1.00 79.75 84 ALA A O 1
ATOM 692 N N . SER A 1 85 ? 5.002 -14.521 -7.348 1.00 70.56 85 SER A N 1
ATOM 693 C CA . SER A 1 85 ? 4.055 -15.623 -7.303 1.00 70.56 85 SER A CA 1
ATOM 694 C C . SER A 1 85 ? 4.353 -16.574 -8.471 1.00 70.56 85 SER A C 1
ATOM 696 O O . SER A 1 85 ? 4.845 -16.156 -9.519 1.00 70.56 85 SER A O 1
ATOM 698 N N . SER A 1 86 ? 4.065 -17.871 -8.316 1.00 60.03 86 SER A N 1
ATOM 699 C CA . SER A 1 86 ? 4.266 -18.870 -9.381 1.00 60.03 86 SER A CA 1
ATOM 700 C C . SER A 1 86 ? 3.383 -18.647 -10.617 1.00 60.03 86 SER A C 1
ATOM 702 O O . SER A 1 86 ? 3.580 -19.307 -11.636 1.00 60.03 86 SER A O 1
ATOM 704 N N . SER A 1 87 ? 2.406 -17.745 -10.529 1.00 56.00 87 SER A N 1
ATOM 705 C CA . SER A 1 87 ? 1.534 -17.340 -11.626 1.00 56.00 87 SER A CA 1
ATOM 706 C C . SER A 1 87 ? 1.533 -15.822 -11.795 1.00 56.00 87 SER A C 1
ATOM 708 O O . SER A 1 87 ? 1.414 -15.074 -10.826 1.00 56.00 87 SER A O 1
ATOM 710 N N . ASP A 1 88 ? 1.599 -15.405 -13.055 1.00 62.72 88 ASP A N 1
ATOM 711 C CA . ASP A 1 88 ? 1.503 -14.031 -13.543 1.00 62.72 88 ASP A CA 1
ATOM 712 C C . ASP A 1 88 ? 2.641 -13.073 -13.178 1.00 62.72 88 ASP A C 1
ATOM 714 O O . ASP A 1 88 ? 3.449 -13.286 -12.278 1.00 62.72 88 ASP A O 1
ATOM 718 N N . ARG A 1 89 ? 2.717 -11.994 -13.966 1.00 70.19 89 ARG A N 1
ATOM 719 C CA . ARG A 1 89 ? 3.659 -10.872 -13.844 1.00 70.19 89 ARG A CA 1
ATOM 720 C C . ARG A 1 89 ? 3.339 -10.038 -12.594 1.00 70.19 89 ARG A C 1
ATOM 722 O O . ARG A 1 89 ? 3.000 -8.858 -12.690 1.00 70.19 89 ARG A O 1
ATOM 729 N N . MET A 1 90 ? 3.364 -10.670 -11.425 1.00 77.31 90 MET A N 1
ATOM 730 C CA . MET A 1 90 ? 3.000 -10.086 -10.141 1.00 77.31 90 MET A CA 1
ATOM 731 C C . MET A 1 90 ? 3.938 -10.564 -9.035 1.00 77.31 90 MET A C 1
ATOM 733 O O . MET A 1 90 ? 4.289 -11.742 -8.945 1.00 77.31 90 MET A O 1
ATOM 737 N N . VAL A 1 91 ? 4.285 -9.633 -8.151 1.00 86.81 91 VAL A N 1
ATOM 738 C CA . VAL A 1 91 ? 4.869 -9.945 -6.845 1.00 86.81 91 VAL A CA 1
ATOM 739 C C . VAL A 1 91 ? 3.833 -9.640 -5.772 1.00 86.81 91 VAL A C 1
ATOM 741 O O . VAL A 1 91 ? 3.129 -8.631 -5.861 1.00 86.81 91 VAL A O 1
ATOM 744 N N . SER A 1 92 ? 3.723 -10.503 -4.770 1.00 90.00 92 SER A N 1
ATOM 745 C CA . SER A 1 92 ? 2.766 -10.348 -3.676 1.00 90.00 92 SER A CA 1
ATOM 746 C C . SER A 1 92 ? 3.394 -10.657 -2.327 1.00 90.00 92 SER A C 1
ATOM 748 O O . SER A 1 92 ? 4.396 -11.367 -2.235 1.00 90.00 92 SER A O 1
ATOM 750 N N . SER A 1 93 ? 2.820 -10.097 -1.270 1.00 92.19 93 SER A N 1
ATOM 751 C CA . SER A 1 93 ? 3.198 -10.434 0.097 1.00 92.19 93 SER A CA 1
ATOM 752 C C . SER A 1 93 ? 2.553 -11.751 0.529 1.00 92.19 93 SER A C 1
ATOM 754 O O . SER A 1 93 ? 1.534 -12.171 -0.019 1.00 92.19 93 SER A O 1
ATOM 756 N N . GLU A 1 94 ? 3.105 -12.349 1.580 1.00 91.62 94 GLU A N 1
ATOM 757 C CA . GLU A 1 94 ? 2.327 -13.231 2.456 1.00 91.62 94 GLU A CA 1
ATOM 758 C C . GLU A 1 94 ? 1.168 -12.438 3.100 1.00 91.62 94 GLU A C 1
ATOM 760 O O . GLU A 1 94 ? 1.265 -11.204 3.195 1.00 91.62 94 GLU A O 1
ATOM 765 N N . PRO A 1 95 ? 0.084 -13.098 3.547 1.00 92.06 95 PRO A N 1
ATOM 766 C CA . PRO A 1 95 ? -0.988 -12.429 4.275 1.00 92.06 95 PRO A CA 1
ATOM 767 C C . PRO A 1 95 ? -0.469 -11.761 5.552 1.00 92.06 95 PRO A C 1
ATOM 769 O O . PRO A 1 95 ? 0.345 -12.313 6.297 1.00 92.06 95 PRO A O 1
ATOM 772 N N . PHE A 1 96 ? -0.972 -10.563 5.829 1.00 92.69 96 PHE A N 1
ATOM 773 C CA . PHE A 1 96 ? -0.745 -9.833 7.076 1.00 92.69 96 PHE A CA 1
ATOM 774 C C . PHE A 1 96 ? -2.032 -9.127 7.511 1.00 92.69 96 PHE A C 1
ATOM 776 O O . PHE A 1 96 ? -3.032 -9.165 6.812 1.00 92.69 96 PHE A O 1
ATOM 783 N N . THR A 1 97 ? -2.048 -8.483 8.677 1.00 92.00 97 THR A N 1
ATOM 784 C CA . THR A 1 97 ? -3.263 -7.823 9.183 1.00 92.00 97 THR A CA 1
ATOM 785 C C . THR A 1 97 ? -3.188 -6.302 9.056 1.00 92.00 97 THR A C 1
ATOM 787 O O . THR A 1 97 ? -2.106 -5.702 9.084 1.00 92.00 97 THR A O 1
ATOM 790 N N . SER A 1 98 ? -4.348 -5.646 9.006 1.00 89.50 98 SER A N 1
ATOM 791 C CA . SER A 1 98 ? -4.486 -4.179 9.090 1.00 89.50 98 SER A CA 1
ATOM 792 C C . SER A 1 98 ? -3.888 -3.577 10.376 1.00 89.50 98 SER A C 1
ATOM 794 O O . SER A 1 98 ? -3.491 -2.411 10.409 1.00 89.50 98 SER A O 1
ATOM 796 N N . ASN A 1 99 ? -3.739 -4.395 11.422 1.00 90.88 99 ASN A N 1
ATOM 797 C CA . ASN A 1 99 ? -3.114 -4.031 12.696 1.00 90.88 99 ASN A CA 1
ATOM 798 C C . ASN A 1 99 ? -1.595 -4.286 12.740 1.00 90.88 99 ASN A C 1
ATOM 800 O O . ASN A 1 99 ? -0.967 -4.047 13.772 1.00 90.88 99 ASN A O 1
ATOM 804 N N . SER A 1 100 ? -0.987 -4.765 11.650 1.00 93.19 100 SER A N 1
ATOM 805 C CA . SER A 1 100 ? 0.469 -4.923 11.560 1.00 93.19 100 SER A CA 1
ATOM 806 C C . SER A 1 100 ? 1.198 -3.584 11.719 1.00 93.19 100 SER A C 1
ATOM 808 O O . SER A 1 100 ? 0.692 -2.532 11.322 1.00 93.19 100 SER A O 1
ATOM 810 N N . THR A 1 101 ? 2.422 -3.613 12.263 1.00 94.19 101 THR A N 1
ATOM 811 C CA . THR A 1 101 ? 3.248 -2.403 12.431 1.00 94.19 101 THR A CA 1
ATOM 812 C C . THR A 1 101 ? 3.439 -1.670 11.106 1.00 94.19 101 THR A C 1
ATOM 814 O O . THR A 1 101 ? 3.298 -0.452 11.063 1.00 94.19 101 THR A O 1
ATOM 817 N N . PHE A 1 102 ? 3.656 -2.412 10.015 1.00 94.44 102 PHE A N 1
ATOM 818 C CA . PHE A 1 102 ? 3.767 -1.864 8.665 1.00 94.44 102 PHE A CA 1
ATOM 819 C C . PHE A 1 102 ? 2.534 -1.041 8.260 1.00 94.44 102 PHE A C 1
ATOM 821 O O . PHE A 1 102 ? 2.681 0.113 7.856 1.00 94.44 102 PHE A O 1
ATOM 828 N N . MET A 1 103 ? 1.320 -1.586 8.419 1.00 94.06 103 MET A N 1
ATOM 829 C CA . MET A 1 103 ? 0.090 -0.858 8.078 1.00 94.06 103 MET A CA 1
ATOM 830 C C . MET A 1 103 ? -0.159 0.337 8.982 1.00 94.06 103 MET A C 1
ATOM 832 O O . MET A 1 103 ? -0.598 1.378 8.505 1.00 94.06 103 MET A O 1
ATOM 836 N N . GLN A 1 104 ? 0.144 0.218 10.273 1.00 93.00 104 GLN A N 1
ATOM 837 C CA . GLN A 1 104 ? -0.004 1.322 11.217 1.00 93.00 104 GLN A CA 1
ATOM 838 C C . GLN A 1 104 ? 0.976 2.461 10.918 1.00 93.00 104 GLN A C 1
ATOM 840 O O . GLN A 1 104 ? 0.620 3.631 11.062 1.00 93.00 104 GLN A O 1
ATOM 845 N N . ASP A 1 105 ? 2.196 2.144 10.490 1.00 92.81 105 ASP A N 1
ATOM 846 C CA . ASP A 1 105 ? 3.174 3.147 10.076 1.00 92.81 105 ASP A CA 1
ATOM 847 C C . ASP A 1 105 ? 2.793 3.778 8.737 1.00 92.81 105 ASP A C 1
ATOM 849 O O . ASP A 1 105 ? 2.853 5.000 8.619 1.00 92.81 105 ASP A O 1
ATOM 853 N N . PHE A 1 106 ? 2.332 2.990 7.763 1.00 94.44 106 PHE A N 1
ATOM 854 C CA . PHE A 1 106 ? 1.784 3.501 6.503 1.00 94.44 106 PHE A CA 1
ATOM 855 C C . PHE A 1 106 ? 0.565 4.410 6.717 1.00 94.44 106 PHE A C 1
ATOM 857 O O . PHE A 1 106 ? 0.549 5.530 6.213 1.00 94.44 106 PHE A O 1
ATOM 864 N N . ALA A 1 107 ? -0.404 4.003 7.536 1.00 93.12 107 ALA A N 1
ATOM 865 C CA . ALA A 1 107 ? -1.590 4.807 7.830 1.00 93.12 107 ALA A CA 1
ATOM 866 C C . ALA A 1 107 ? -1.264 6.135 8.531 1.00 93.12 107 ALA A C 1
ATOM 868 O O . ALA A 1 107 ? -1.989 7.113 8.370 1.00 93.12 107 ALA A O 1
ATOM 869 N N . LYS A 1 108 ? -0.167 6.197 9.295 1.00 91.44 108 LYS A N 1
ATOM 870 C CA . LYS A 1 108 ? 0.304 7.438 9.933 1.00 91.44 108 LYS A CA 1
ATOM 871 C C . LYS A 1 108 ? 1.142 8.304 9.002 1.00 91.44 108 LYS A C 1
ATOM 873 O O . LYS A 1 108 ? 1.145 9.523 9.156 1.00 91.44 108 LYS A O 1
ATOM 878 N N . SER A 1 109 ? 1.935 7.683 8.133 1.00 91.19 109 SER A N 1
ATOM 879 C CA . SER A 1 109 ? 2.897 8.379 7.280 1.00 91.19 109 SER A CA 1
ATOM 880 C C . SER A 1 109 ? 2.259 8.890 5.993 1.00 91.19 109 SER A C 1
ATOM 882 O O . SER A 1 109 ? 2.661 9.942 5.503 1.00 91.19 109 SER A O 1
ATOM 884 N N . GLY A 1 110 ? 1.280 8.156 5.461 1.00 92.50 110 GLY A N 1
ATOM 885 C CA . GLY A 1 110 ? 0.664 8.443 4.177 1.00 92.50 110 GLY A CA 1
ATOM 886 C C . GLY A 1 110 ? 1.573 8.197 2.977 1.00 92.50 110 GLY A C 1
ATOM 887 O O . GLY A 1 110 ? 1.295 8.679 1.881 1.00 92.50 110 GLY A O 1
ATOM 888 N N . TRP A 1 111 ? 2.686 7.491 3.160 1.00 94.19 111 TRP A N 1
ATOM 889 C CA . TRP A 1 111 ? 3.618 7.242 2.070 1.00 94.19 111 TRP A CA 1
ATOM 890 C C . TRP A 1 111 ? 4.226 5.848 2.133 1.00 94.19 111 TRP A C 1
ATOM 892 O O . TRP A 1 111 ? 4.397 5.258 3.201 1.00 94.19 111 TRP A O 1
ATOM 902 N N . LEU A 1 112 ? 4.572 5.349 0.952 1.00 94.44 112 LEU A N 1
ATOM 903 C CA . LEU A 1 112 ? 5.297 4.112 0.733 1.00 94.44 112 LEU A CA 1
ATOM 904 C C . LEU A 1 112 ? 6.439 4.348 -0.244 1.00 94.44 112 LEU A C 1
ATOM 906 O O . LEU A 1 112 ? 6.376 5.191 -1.135 1.00 94.44 112 LEU A O 1
ATOM 910 N N . GLN A 1 113 ? 7.486 3.561 -0.078 1.00 91.94 113 GLN A N 1
ATOM 911 C CA . GLN A 1 113 ? 8.601 3.494 -1.000 1.00 91.94 113 GLN A CA 1
ATOM 912 C C . GLN A 1 113 ? 8.723 2.058 -1.498 1.00 91.94 113 GLN A C 1
ATOM 914 O O . GLN A 1 113 ? 8.960 1.141 -0.716 1.00 91.94 113 GLN A O 1
ATOM 919 N N . LEU A 1 114 ? 8.582 1.880 -2.802 1.00 88.81 114 LEU A N 1
ATOM 920 C CA . LEU A 1 114 ? 8.861 0.638 -3.503 1.00 88.81 114 LEU A CA 1
ATOM 921 C C . LEU A 1 114 ? 10.348 0.614 -3.856 1.00 88.81 114 LEU A C 1
ATOM 923 O O . LEU A 1 114 ? 10.831 1.493 -4.571 1.00 88.81 114 LEU A O 1
ATOM 927 N N . ASN A 1 115 ? 11.072 -0.381 -3.361 1.00 87.06 115 ASN A N 1
ATOM 928 C CA . ASN A 1 115 ? 12.458 -0.640 -3.720 1.00 87.06 115 ASN A CA 1
ATOM 929 C C . ASN A 1 115 ? 12.500 -1.947 -4.505 1.00 87.06 115 ASN A C 1
ATOM 931 O O . ASN A 1 115 ? 12.250 -3.026 -3.964 1.00 87.06 115 ASN A O 1
ATOM 935 N N . VAL A 1 116 ? 12.798 -1.839 -5.793 1.00 78.50 116 VAL A N 1
ATOM 936 C CA . VAL A 1 116 ? 12.868 -2.993 -6.682 1.00 78.50 116 VAL A CA 1
ATOM 937 C C . VAL A 1 116 ? 14.315 -3.421 -6.798 1.00 78.50 116 VAL A C 1
ATOM 939 O O . VAL A 1 116 ? 15.163 -2.622 -7.189 1.00 78.50 116 VAL A O 1
ATOM 942 N N . THR A 1 117 ? 14.595 -4.679 -6.466 1.00 71.81 117 THR A N 1
ATOM 943 C CA . THR A 1 117 ? 15.926 -5.266 -6.640 1.00 71.81 117 THR A CA 1
ATOM 944 C C . THR A 1 117 ? 15.871 -6.230 -7.816 1.00 71.81 117 THR A C 1
ATOM 946 O O . THR A 1 117 ? 15.290 -7.311 -7.723 1.00 71.81 117 THR A O 1
ATOM 949 N N . GLN A 1 118 ? 16.452 -5.838 -8.950 1.00 65.69 118 GLN A N 1
ATOM 950 C CA . GLN A 1 118 ? 16.670 -6.776 -10.044 1.00 65.69 118 GLN A CA 1
ATOM 951 C C . GLN A 1 118 ? 17.847 -7.682 -9.684 1.00 65.69 118 GLN A C 1
ATOM 953 O O . GLN A 1 118 ? 18.958 -7.213 -9.468 1.00 65.69 118 GLN A O 1
ATOM 958 N N . ASN A 1 119 ? 17.597 -8.989 -9.637 1.00 56.62 119 ASN A N 1
ATOM 959 C CA . ASN A 1 119 ? 18.645 -10.001 -9.565 1.00 56.62 119 ASN A CA 1
ATOM 960 C C . ASN A 1 119 ? 18.728 -10.696 -10.926 1.00 56.62 119 ASN A C 1
ATOM 962 O O . ASN A 1 119 ? 18.240 -11.814 -11.089 1.00 56.62 119 ASN A O 1
ATOM 966 N N . MET A 1 120 ? 19.314 -10.019 -11.914 1.00 57.06 120 MET A N 1
ATOM 967 C CA . MET A 1 120 ? 19.823 -10.682 -13.118 1.00 57.06 120 MET A CA 1
ATOM 968 C C . MET A 1 120 ? 21.305 -10.977 -12.900 1.00 57.06 120 MET A C 1
ATOM 970 O O . MET A 1 120 ? 21.997 -10.160 -12.299 1.00 57.06 120 MET A O 1
ATOM 974 N N . GLU A 1 121 ? 21.775 -12.153 -13.330 1.00 57.47 121 GLU A N 1
ATOM 975 C CA . GLU A 1 121 ? 23.138 -12.666 -13.114 1.00 57.47 121 GLU A CA 1
ATOM 976 C C . GLU A 1 121 ? 24.223 -11.565 -13.174 1.00 57.47 121 GLU A C 1
ATOM 978 O O . GLU A 1 121 ? 24.716 -11.204 -14.239 1.00 57.47 121 GLU A O 1
ATOM 983 N N . GLY A 1 122 ? 24.604 -11.027 -12.007 1.00 52.59 122 GLY A N 1
ATOM 984 C CA . GLY A 1 122 ? 25.718 -10.088 -11.849 1.00 52.59 122 GLY A CA 1
ATOM 985 C C . GLY A 1 122 ? 25.423 -8.583 -11.953 1.00 52.59 122 GLY A C 1
ATOM 986 O O . GLY A 1 122 ? 26.374 -7.815 -11.813 1.00 52.59 122 GLY A O 1
ATOM 987 N N . ILE A 1 123 ? 24.175 -8.133 -12.145 1.00 51.22 123 ILE A N 1
ATOM 988 C CA . ILE A 1 123 ? 23.818 -6.698 -12.159 1.00 51.22 123 ILE A CA 1
ATOM 989 C C . ILE A 1 123 ? 22.678 -6.444 -11.169 1.00 51.22 123 ILE A C 1
ATOM 991 O O . ILE A 1 123 ? 21.580 -6.967 -11.330 1.00 51.22 123 ILE A O 1
ATOM 995 N N . SER A 1 124 ? 22.958 -5.631 -10.147 1.00 55.56 124 SER A N 1
ATOM 996 C CA . SER A 1 124 ? 21.991 -5.177 -9.141 1.00 55.56 124 SER A CA 1
ATOM 997 C C . SER A 1 124 ? 21.697 -3.694 -9.357 1.00 55.56 124 SER A C 1
ATOM 999 O O . SER A 1 124 ? 22.091 -2.854 -8.546 1.00 55.56 124 SER A O 1
ATOM 1001 N N . ASP A 1 125 ? 21.011 -3.369 -10.450 1.00 61.47 125 ASP A N 1
ATOM 1002 C CA . ASP A 1 125 ? 20.459 -2.029 -10.632 1.00 61.47 125 ASP A CA 1
ATOM 1003 C C . ASP A 1 125 ? 19.071 -1.999 -9.989 1.00 61.47 125 ASP A C 1
ATOM 1005 O O . ASP A 1 125 ? 18.108 -2.600 -10.466 1.00 61.47 125 ASP A O 1
ATOM 1009 N N . GLY A 1 126 ? 18.994 -1.349 -8.828 1.00 66.19 126 GLY A N 1
ATOM 1010 C CA . GLY A 1 126 ? 17.735 -1.109 -8.140 1.00 66.19 126 GLY A CA 1
ATOM 1011 C C . GLY A 1 126 ? 17.129 0.220 -8.568 1.00 66.19 126 GLY A C 1
ATOM 1012 O O . GLY A 1 126 ? 17.846 1.209 -8.722 1.00 66.19 126 GLY A O 1
ATOM 1013 N N . PHE A 1 127 ? 15.807 0.267 -8.712 1.00 76.75 127 PHE A N 1
ATOM 1014 C CA . PHE A 1 127 ? 15.085 1.533 -8.822 1.00 76.75 127 PHE A CA 1
ATOM 1015 C C . PHE A 1 127 ? 14.102 1.697 -7.670 1.00 76.75 127 PHE A C 1
ATOM 1017 O O . PHE A 1 127 ? 13.655 0.738 -7.036 1.00 76.75 127 PHE A O 1
ATOM 1024 N N . MET A 1 128 ? 13.803 2.959 -7.393 1.00 83.94 128 MET A N 1
ATOM 1025 C CA . MET A 1 128 ? 12.974 3.391 -6.285 1.00 83.94 128 MET A CA 1
ATOM 1026 C C . MET A 1 128 ? 11.759 4.122 -6.840 1.00 83.94 128 MET A C 1
ATOM 1028 O O . MET A 1 128 ? 11.917 5.042 -7.643 1.00 83.94 128 MET A O 1
ATOM 1032 N N . VAL A 1 129 ? 10.567 3.745 -6.383 1.00 85.88 129 VAL A N 1
ATOM 1033 C CA . VAL A 1 129 ? 9.333 4.498 -6.636 1.00 85.88 129 VAL A CA 1
ATOM 1034 C C . VAL A 1 129 ? 8.787 4.981 -5.302 1.00 85.88 129 VAL A C 1
ATOM 1036 O O . VAL A 1 129 ? 8.527 4.188 -4.399 1.00 85.88 129 VAL A O 1
ATOM 1039 N N . GLU A 1 130 ? 8.633 6.292 -5.169 1.00 90.62 130 GLU A N 1
ATOM 1040 C CA . GLU A 1 130 ? 8.038 6.919 -3.994 1.00 90.62 130 GLU A CA 1
ATOM 1041 C C . GLU A 1 130 ? 6.562 7.226 -4.269 1.00 90.62 130 GLU A C 1
ATOM 1043 O O . GLU A 1 130 ? 6.195 7.725 -5.334 1.00 90.62 130 GLU A O 1
ATOM 1048 N N . MET A 1 131 ? 5.706 6.884 -3.310 1.00 92.06 131 MET A N 1
ATOM 1049 C CA . MET A 1 131 ? 4.256 7.042 -3.377 1.00 92.06 131 MET A CA 1
ATOM 1050 C C . MET A 1 131 ? 3.823 7.784 -2.123 1.00 92.06 131 MET A C 1
ATOM 1052 O O . MET A 1 131 ? 4.017 7.284 -1.018 1.00 92.06 131 MET A O 1
ATOM 1056 N N . ALA A 1 132 ? 3.259 8.973 -2.276 1.00 93.31 132 ALA A N 1
ATOM 1057 C CA . ALA A 1 132 ? 2.857 9.826 -1.164 1.00 93.31 132 ALA A CA 1
ATOM 1058 C C . ALA A 1 132 ? 1.441 10.342 -1.404 1.00 93.31 132 ALA A C 1
ATOM 1060 O O . ALA A 1 132 ? 1.064 10.593 -2.548 1.00 93.31 132 ALA A O 1
ATOM 1061 N N . ILE A 1 133 ? 0.677 10.511 -0.325 1.00 91.56 133 ILE A N 1
ATOM 1062 C CA . ILE A 1 133 ? -0.614 11.200 -0.370 1.00 91.56 133 ILE A CA 1
ATOM 1063 C C . ILE A 1 133 ? -0.436 12.597 -0.967 1.00 91.56 133 ILE A C 1
ATOM 1065 O O . ILE A 1 133 ? 0.416 13.366 -0.516 1.00 91.56 133 ILE A O 1
ATOM 1069 N N . SER A 1 134 ? -1.313 12.945 -1.905 1.00 87.25 134 SER A N 1
ATOM 1070 C CA . SER A 1 134 ? -1.392 14.291 -2.482 1.00 87.25 134 SER A CA 1
ATOM 1071 C C . SER A 1 134 ? -2.551 15.113 -1.904 1.00 87.25 134 SER A C 1
ATOM 1073 O O . SER A 1 134 ? -2.501 16.345 -1.931 1.00 87.25 134 SER A O 1
ATOM 1075 N N . THR A 1 135 ? -3.599 14.459 -1.390 1.00 89.00 135 THR A N 1
ATOM 1076 C CA . THR A 1 135 ? -4.870 15.094 -1.003 1.00 89.00 135 THR A CA 1
ATOM 1077 C C . THR A 1 135 ? -5.462 14.540 0.304 1.00 89.00 135 THR A C 1
ATOM 1079 O O . THR A 1 135 ? -5.146 13.423 0.718 1.00 89.00 135 THR A O 1
ATOM 1082 N N . PRO A 1 136 ? -6.360 15.285 0.979 1.00 92.25 136 PRO A N 1
ATOM 1083 C CA . PRO A 1 136 ? -7.119 14.759 2.117 1.00 92.25 136 PRO A CA 1
ATOM 1084 C C . PRO A 1 136 ? -7.902 13.477 1.798 1.00 92.25 136 PRO A C 1
ATOM 1086 O O . PRO A 1 136 ? -8.021 12.604 2.656 1.00 92.25 136 PRO A O 1
ATOM 1089 N N . GLU A 1 137 ? -8.407 13.340 0.571 1.00 93.31 137 GLU A N 1
ATOM 1090 C CA . GLU A 1 137 ? -9.123 12.156 0.100 1.00 93.31 137 GLU A CA 1
ATOM 1091 C C . GLU A 1 137 ? -8.228 10.910 0.099 1.00 93.31 137 GLU A C 1
ATOM 1093 O O . GLU A 1 137 ? -8.681 9.841 0.505 1.00 93.31 137 GLU A O 1
ATOM 1098 N N . GLY A 1 138 ? -6.950 11.048 -0.267 1.00 93.69 138 GLY A N 1
ATOM 1099 C CA . GLY A 1 138 ? -5.978 9.955 -0.184 1.00 93.69 138 GLY A CA 1
ATOM 1100 C C . GLY A 1 138 ? -5.737 9.477 1.249 1.00 93.69 138 GLY A C 1
ATOM 1101 O O . GLY A 1 138 ? -5.689 8.274 1.513 1.00 93.69 138 GLY A O 1
ATOM 1102 N N . MET A 1 139 ? -5.670 10.411 2.204 1.00 93.56 139 MET A N 1
ATOM 1103 C CA . MET A 1 139 ? -5.584 10.074 3.631 1.00 93.56 139 MET A CA 1
ATOM 1104 C C . MET A 1 139 ? -6.837 9.339 4.115 1.00 93.56 139 MET A C 1
ATOM 1106 O O . MET A 1 139 ? -6.733 8.349 4.843 1.00 93.56 139 MET A O 1
ATOM 1110 N N . GLN A 1 140 ? -8.017 9.802 3.692 1.00 95.56 140 GLN A N 1
ATOM 1111 C CA . GLN A 1 140 ? -9.280 9.158 4.036 1.00 95.56 140 GLN A CA 1
ATOM 1112 C C . GLN A 1 140 ? -9.360 7.743 3.450 1.00 95.56 140 GLN A C 1
ATOM 1114 O O . GLN A 1 140 ? -9.755 6.826 4.161 1.00 95.56 140 GLN A O 1
ATOM 1119 N N . ALA A 1 141 ? -8.906 7.538 2.209 1.00 95.56 141 ALA A N 1
ATOM 1120 C CA . ALA A 1 141 ? -8.874 6.221 1.576 1.00 95.56 141 ALA A CA 1
ATOM 1121 C C . ALA A 1 141 ? -8.039 5.204 2.375 1.00 95.56 141 ALA A C 1
ATOM 1123 O O . ALA A 1 141 ? -8.474 4.068 2.561 1.00 95.56 141 ALA A O 1
ATOM 1124 N N . ILE A 1 142 ? -6.869 5.602 2.891 1.00 95.25 142 ILE A N 1
ATOM 1125 C CA . ILE A 1 142 ? -6.035 4.719 3.725 1.00 95.25 142 ILE A CA 1
ATOM 1126 C C . ILE A 1 142 ? -6.721 4.416 5.062 1.00 95.25 142 ILE A C 1
ATOM 1128 O O . ILE A 1 142 ? -6.736 3.264 5.500 1.00 95.25 142 ILE A O 1
ATOM 1132 N N . ALA A 1 143 ? -7.303 5.430 5.707 1.00 94.00 143 ALA A N 1
ATOM 1133 C CA . ALA A 1 143 ? -8.018 5.248 6.968 1.00 94.00 143 ALA A CA 1
ATOM 1134 C C . ALA A 1 143 ? -9.224 4.309 6.804 1.00 94.00 143 ALA A C 1
ATOM 1136 O O . ALA A 1 143 ? -9.390 3.366 7.579 1.00 94.00 143 ALA A O 1
ATOM 1137 N N . ASP A 1 144 ? -10.023 4.520 5.759 1.00 93.88 144 ASP A N 1
ATOM 1138 C CA . ASP A 1 144 ? -11.169 3.678 5.434 1.00 93.88 144 ASP A CA 1
ATOM 1139 C C . ASP A 1 144 ? -10.727 2.255 5.103 1.00 93.88 144 ASP A C 1
ATOM 1141 O O . ASP A 1 144 ? -11.358 1.307 5.566 1.00 93.88 144 ASP A O 1
ATOM 1145 N N . PHE A 1 145 ? -9.625 2.074 4.373 1.00 94.25 145 PHE A N 1
ATOM 1146 C CA . PHE A 1 145 ? -9.068 0.746 4.131 1.00 94.25 145 PHE A CA 1
ATOM 1147 C C . PHE A 1 145 ? -8.756 0.023 5.446 1.00 94.25 145 PHE A C 1
ATOM 1149 O O . PHE A 1 145 ? -9.252 -1.076 5.672 1.00 94.25 145 PHE A O 1
ATOM 1156 N N . VAL A 1 146 ? -7.993 0.654 6.346 1.00 92.75 146 VAL A N 1
ATOM 1157 C CA . VAL A 1 146 ? -7.635 0.054 7.643 1.00 92.75 146 VAL A CA 1
ATOM 1158 C C . VAL A 1 146 ? -8.882 -0.302 8.455 1.00 92.75 146 VAL A C 1
ATOM 1160 O O . VAL A 1 146 ? -8.955 -1.409 8.985 1.00 92.75 146 VAL A O 1
ATOM 1163 N N . ASN A 1 147 ? -9.878 0.586 8.494 1.00 90.75 147 ASN A N 1
ATOM 1164 C CA . ASN A 1 147 ? -11.122 0.366 9.235 1.00 90.75 147 ASN A CA 1
ATOM 1165 C C . ASN A 1 147 ? -11.954 -0.786 8.657 1.00 90.75 147 ASN A C 1
ATOM 1167 O O . ASN A 1 147 ? -12.410 -1.650 9.400 1.00 90.75 147 ASN A O 1
ATOM 1171 N N . ASN A 1 148 ? -12.124 -0.838 7.332 1.00 89.44 148 ASN A N 1
ATOM 1172 C CA . ASN A 1 148 ? -12.877 -1.915 6.680 1.00 89.44 148 ASN A CA 1
ATOM 1173 C C . ASN A 1 148 ? -12.162 -3.276 6.773 1.00 89.44 148 ASN A C 1
ATOM 1175 O O . ASN A 1 148 ? -12.795 -4.312 6.593 1.00 89.44 148 ASN A O 1
ATOM 1179 N N . CYS A 1 149 ? -10.863 -3.268 7.071 1.00 89.00 149 CYS A N 1
ATOM 1180 C CA . CYS A 1 149 ? -10.019 -4.452 7.215 1.00 89.00 149 CYS A CA 1
ATOM 1181 C C . CYS A 1 149 ? -9.738 -4.837 8.662 1.00 89.00 149 CYS A C 1
ATOM 1183 O O . CYS A 1 149 ? -8.912 -5.718 8.913 1.00 89.00 149 CYS A O 1
ATOM 1185 N N . ASN A 1 150 ? -10.368 -4.168 9.627 1.00 83.25 150 ASN A N 1
ATOM 1186 C CA . ASN A 1 150 ? -10.292 -4.537 11.028 1.00 83.25 150 ASN A CA 1
ATOM 1187 C C . ASN A 1 150 ? -11.597 -5.246 11.436 1.00 83.25 150 ASN A C 1
ATOM 1189 O O . ASN A 1 150 ? -12.583 -4.578 11.754 1.00 83.25 150 ASN A O 1
ATOM 1193 N N . PRO A 1 151 ? -11.631 -6.591 11.486 1.00 64.38 151 PRO A N 1
ATOM 1194 C CA . PRO A 1 151 ? -12.857 -7.335 11.795 1.00 64.38 151 PRO A CA 1
ATOM 1195 C C . PRO A 1 151 ? -13.399 -7.064 13.214 1.00 64.38 151 PRO A C 1
ATOM 1197 O O . PRO A 1 151 ? -14.538 -7.411 13.523 1.00 64.38 151 PRO A O 1
ATOM 1200 N N . GLY A 1 152 ? -12.602 -6.439 14.092 1.00 58.31 152 GLY A N 1
ATOM 1201 C CA . GLY A 1 152 ? -12.998 -6.076 15.455 1.00 58.31 152 GLY A CA 1
ATOM 1202 C C . GLY A 1 152 ? -13.972 -4.896 15.567 1.00 58.31 152 GLY A C 1
ATOM 1203 O O . GLY A 1 152 ? -14.702 -4.844 16.555 1.00 58.31 152 GLY A O 1
ATOM 1204 N N . ASP A 1 153 ? -14.021 -4.003 14.571 1.00 50.88 153 ASP A N 1
ATOM 1205 C CA . ASP A 1 153 ? -14.829 -2.768 14.608 1.00 50.88 153 ASP A CA 1
ATOM 1206 C C . ASP A 1 153 ? -16.172 -2.886 13.857 1.00 50.88 153 ASP A C 1
ATOM 1208 O O . ASP A 1 153 ? -16.967 -1.950 13.851 1.00 50.88 153 ASP A O 1
ATOM 1212 N N . MET A 1 154 ? -16.466 -4.041 13.245 1.00 48.53 154 MET A N 1
ATOM 1213 C CA . MET A 1 154 ? -17.717 -4.289 12.504 1.00 48.53 154 MET A CA 1
ATOM 1214 C C . MET A 1 154 ? -18.851 -4.868 13.381 1.00 48.53 154 MET A C 1
ATOM 1216 O O . MET A 1 154 ? -19.734 -5.558 12.868 1.00 48.53 154 MET A O 1
ATOM 1220 N N . LYS A 1 155 ? -18.826 -4.626 14.701 1.00 38.91 155 LYS A N 1
ATOM 1221 C CA . LYS A 1 155 ? -19.848 -5.085 15.663 1.00 38.91 155 LYS A CA 1
ATOM 1222 C C . LYS A 1 155 ? -20.729 -3.963 16.190 1.00 38.91 155 LYS A C 1
ATOM 1224 O O . LYS A 1 155 ? -20.178 -2.911 16.576 1.00 38.91 155 LYS A O 1
#

Secondary structure (DSSP, 8-state):
-PPPPPPPPTTEEEEEEEEE-TTT--EEEEEEEEETT--TTT-SEEEEEETTTTEEEEEEE--SSS--SEEEEEETTEEEEEEE-SSSSEEEPPPEETTSHHHHHHHHH-EEEEEEE--BTTB--EEEEEEE--SHHHHHHHHHHHHHT-TTS--